Protein 3NV7 (pdb70)

Nearest PDB structures (foldseek):
  3nv7-assembly1_A  TM=1.006E+00  e=3.096E-31  Helicobacter pylori 26695
  3otw-assembly1_C  TM=5.916E-01  e=2.939E-23  Helicobacter pylori 26695
  8xsv-assembly1_E  TM=5.944E-01  e=4.328E-22  Helicobacter pylori 26695
  5ts2-assembly1_A  TM=5.910E-01  e=8.509E-15  Pseudomonas aeruginosa LESB58
  1qjc-assembly1_B  TM=5.953E-01  e=1.640E-14  Escherichia coli

GO terms:
  GO:0004595 pantetheine-phosphate adenylyltransferase activity (F, EXP)

CATH classification: 3.40.50.620

Structure (mmCIF, N/CA/C/O backbone):
data_3NV7
#
_entry.id   3NV7
#
_cell.length_a   54.022
_cell.length_b   69.459
_cell.length_c   95.920
_cell.angle_alpha   90.000
_cell.angle_beta   90.000
_cell.angle_gamma   90.000
#
_symmetry.space_group_name_H-M   'I 2 2 2'
#
loop_
_entity.id
_entity.type
_entity.pdbx_description
1 polymer 'Phosphopantetheine adenylyltransferase'
2 non-polymer 'SULFATE ION'
3 non-polymer 'ACETIC ACID'
4 water water
#
loop_
_atom_site.group_PDB
_atom_site.id
_atom_site.type_symbol
_atom_site.label_atom_id
_atom_site.label_alt_id
_atom_site.label_comp_id
_atom_site.label_asym_id
_atom_site.label_entity_id
_atom_site.label_seq_id
_atom_site.pdbx_PDB_ins_code
_atom_site.Cartn_x
_atom_site.Cartn_y
_atom_site.Cartn_z
_atom_site.occupancy
_atom_site.B_iso_or_equiv
_atom_site.auth_seq_id
_atom_site.auth_comp_id
_atom_site.auth_asym_id
_atom_site.auth_atom_id
_atom_site.pdbx_PDB_model_num
ATOM 1 N N . LYS A 1 3 ? -2.473 -30.237 -5.851 1.00 35.16 3 LYS A N 1
ATOM 2 C CA . LYS A 1 3 ? -2.275 -28.782 -5.736 1.00 33.90 3 LYS A CA 1
ATOM 3 C C . LYS A 1 3 ? -1.671 -28.214 -7.030 1.00 32.26 3 LYS A C 1
ATOM 4 O O . LYS A 1 3 ? -0.591 -28.609 -7.501 1.00 32.95 3 LYS A O 1
ATOM 10 N N . VAL A 1 4 ? -2.441 -27.324 -7.623 1.00 30.09 4 VAL A N 1
ATOM 11 C CA . VAL A 1 4 ? -1.996 -26.526 -8.742 1.00 27.83 4 VAL A CA 1
ATOM 12 C C . VAL A 1 4 ? -2.214 -25.083 -8.298 1.00 25.93 4 VAL A C 1
ATOM 13 O O . VAL A 1 4 ? -3.244 -24.746 -7.685 1.00 25.59 4 VAL A O 1
ATOM 17 N N . GLY A 1 5 ? -1.211 -24.259 -8.565 1.00 23.63 5 GLY A N 1
ATOM 18 C CA . GLY A 1 5 ? -1.322 -22.825 -8.390 1.00 21.57 5 GLY A CA 1
ATOM 19 C C . GLY A 1 5 ? -1.057 -22.231 -9.758 1.00 20.32 5 GLY A C 1
ATOM 20 O O . GLY A 1 5 ? -0.329 -22.842 -10.569 1.00 20.15 5 GLY A O 1
ATOM 21 N N . ILE A 1 6 ? -1.657 -21.061 -10.009 1.00 19.29 6 ILE A N 1
ATOM 22 C CA . ILE A 1 6 ? -1.464 -20.320 -11.250 1.00 18.88 6 ILE A CA 1
ATOM 23 C C . ILE A 1 6 ? -0.944 -18.938 -10.950 1.00 18.48 6 ILE A C 1
ATOM 24 O O . ILE A 1 6 ? -1.518 -18.209 -10.124 1.00 17.70 6 ILE A O 1
ATOM 29 N N . TYR A 1 7 ? 0.163 -18.602 -11.614 1.00 16.85 7 TYR A N 1
ATOM 30 C CA . TYR A 1 7 ? 0.741 -17.262 -11.566 1.00 17.31 7 TYR A CA 1
ATOM 31 C C . TYR A 1 7 ? 0.576 -16.587 -12.932 1.00 17.00 7 TYR A C 1
ATOM 32 O O . TYR A 1 7 ? 1.366 -16.857 -13.841 1.00 17.57 7 TYR A O 1
ATOM 41 N N . PRO A 1 8 ? -0.466 -15.746 -13.108 1.00 18.06 8 PRO A N 1
ATOM 42 C CA . PRO A 1 8 ? -0.687 -15.112 -14.399 1.00 18.57 8 PRO A CA 1
ATOM 43 C C . PRO A 1 8 ? 0.046 -13.775 -14.547 1.00 19.33 8 PRO A C 1
ATOM 44 O O . PRO A 1 8 ? 0.337 -13.098 -13.548 1.00 19.08 8 PRO A O 1
ATOM 48 N N . GLY A 1 9 ? 0.336 -13.399 -15.788 1.00 18.80 9 GLY A N 1
ATOM 49 C CA . GLY A 1 9 ? 0.983 -12.135 -16.057 1.00 19.65 9 GLY A CA 1
ATOM 50 C C . GLY A 1 9 ? 1.215 -11.929 -17.535 1.00 19.66 9 GLY A C 1
ATOM 51 O O . GLY A 1 9 ? 1.000 -12.823 -18.348 1.00 20.29 9 GLY A O 1
ATOM 52 N N . THR A 1 10 ? 1.651 -10.725 -17.877 1.00 19.58 10 THR A N 1
ATOM 53 C CA . THR A 1 10 ? 1.959 -10.359 -19.250 1.00 19.86 10 THR A CA 1
ATOM 54 C C . THR A 1 10 ? 3.436 -10.702 -19.560 1.00 19.58 10 THR A C 1
ATOM 55 O O . THR A 1 10 ? 3.780 -11.113 -20.679 1.00 20.14 10 THR A O 1
ATOM 59 N N . PHE A 1 11 ? 4.305 -10.527 -18.574 1.00 19.04 11 PHE A N 1
ATOM 60 C CA . PHE A 1 11 ? 5.725 -10.888 -18.692 1.00 18.55 11 PHE A CA 1
ATOM 61 C C . PHE A 1 11 ? 6.384 -10.268 -19.928 1.00 18.64 11 PHE A C 1
ATOM 62 O O . PHE A 1 11 ? 6.980 -10.967 -20.758 1.00 19.20 11 PHE A O 1
ATOM 70 N N . ASP A 1 12 ? 6.316 -8.934 -20.002 1.00 18.62 12 ASP A N 1
ATOM 71 C CA . ASP A 1 12 ? 6.791 -8.191 -21.164 1.00 19.58 12 ASP A CA 1
ATOM 72 C C . ASP A 1 12 ? 7.970 -7.216 -20.867 1.00 19.48 12 ASP A C 1
ATOM 73 O O . ASP A 1 12 ? 7.791 -6.003 -20.915 1.00 20.34 12 ASP A O 1
ATOM 78 N N . PRO A 1 13 ? 9.195 -7.733 -20.627 1.00 19.30 13 PRO A N 1
ATOM 79 C CA . PRO A 1 13 ? 9.632 -9.126 -20.521 1.00 19.73 13 PRO A CA 1
ATOM 80 C C . PRO A 1 13 ? 9.598 -9.650 -19.081 1.00 19.66 13 PRO A C 1
ATOM 81 O O . PRO A 1 13 ? 9.319 -8.903 -18.138 1.00 21.54 13 PRO A O 1
ATOM 85 N N . VAL A 1 14 ? 9.875 -10.930 -18.910 1.00 19.33 14 VAL A N 1
ATOM 86 C CA . VAL A 1 14 ? 10.080 -11.498 -17.565 1.00 19.88 14 VAL A CA 1
ATOM 87 C C . VAL A 1 14 ? 11.261 -10.779 -16.8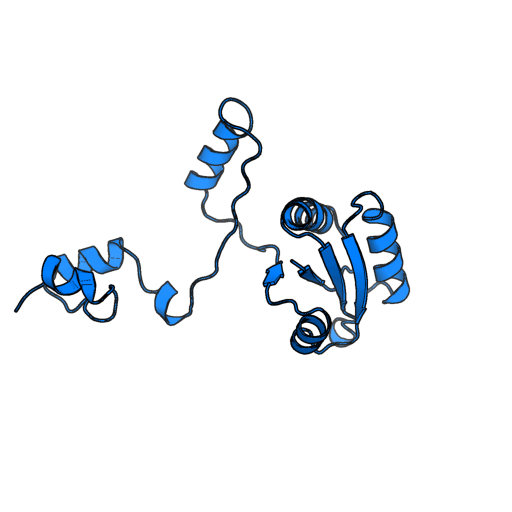61 1.00 19.91 14 VAL A C 1
ATOM 88 O O . VAL A 1 14 ? 12.311 -10.472 -17.481 1.00 20.12 14 VAL A O 1
ATOM 92 N N . THR A 1 15 ? 11.080 -10.513 -15.575 1.00 19.84 15 THR A N 1
ATOM 93 C CA . THR A 1 15 ? 12.090 -9.769 -14.779 1.00 20.10 15 THR A CA 1
ATOM 94 C C . THR A 1 15 ? 12.556 -10.628 -13.588 1.00 20.06 15 THR A C 1
ATOM 95 O O . THR A 1 15 ? 11.998 -11.704 -13.308 1.00 18.96 15 THR A O 1
ATOM 99 N N . ASN A 1 16 ? 13.570 -10.154 -12.875 1.00 19.83 16 ASN A N 1
ATOM 100 C CA . ASN A 1 16 ? 14.004 -10.860 -11.667 1.00 19.97 16 ASN A CA 1
ATOM 101 C C . ASN A 1 16 ? 12.902 -10.915 -10.599 1.00 20.27 16 ASN A C 1
ATOM 102 O O . ASN A 1 16 ? 12.869 -11.846 -9.777 1.00 21.14 16 ASN A O 1
ATOM 107 N N . GLY A 1 17 ? 11.999 -9.933 -10.621 1.00 19.91 17 GLY A N 1
ATOM 108 C CA . GLY A 1 17 ? 10.882 -9.905 -9.652 1.00 20.19 17 GLY A CA 1
ATOM 109 C C . GLY A 1 17 ? 9.961 -11.073 -9.920 1.00 20.22 17 GLY A C 1
ATOM 110 O O . GLY A 1 17 ? 9.544 -11.793 -8.991 1.00 19.38 17 GLY A O 1
ATOM 111 N N . HIS A 1 18 ? 9.677 -11.303 -11.208 1.00 19.94 18 HIS A N 1
ATOM 112 C CA . HIS A 1 18 ? 8.850 -12.438 -11.597 1.00 20.26 18 HIS A CA 1
ATOM 113 C C . HIS A 1 18 ? 9.520 -13.747 -11.222 1.00 20.13 18 HIS A C 1
ATOM 114 O O . HIS A 1 18 ? 8.848 -14.662 -10.730 1.00 18.78 18 HIS A O 1
ATOM 121 N N . ILE A 1 19 ? 10.832 -13.858 -11.474 1.00 19.55 19 ILE A N 1
ATOM 122 C CA . ILE A 1 19 ? 11.497 -15.117 -11.169 1.00 20.09 19 ILE A CA 1
ATOM 123 C C . ILE A 1 19 ? 11.466 -15.394 -9.663 1.00 21.12 19 ILE A C 1
ATOM 124 O O . ILE A 1 19 ? 11.273 -16.540 -9.244 1.00 21.36 19 ILE A O 1
ATOM 129 N N . ASP A 1 20 ? 11.640 -14.341 -8.864 1.00 21.94 20 ASP A N 1
ATOM 130 C CA . ASP A 1 20 ? 11.580 -14.471 -7.411 1.00 22.14 20 ASP A CA 1
ATOM 131 C C . ASP A 1 20 ? 10.207 -15.004 -6.970 1.00 22.36 20 ASP A C 1
ATOM 132 O O . ASP A 1 20 ? 10.110 -15.932 -6.174 1.00 21.78 20 ASP A O 1
ATOM 137 N N . ILE A 1 21 ? 9.140 -14.422 -7.503 1.00 20.27 21 ILE A N 1
ATOM 138 C CA . ILE A 1 21 ? 7.790 -14.907 -7.170 1.00 20.49 21 ILE A CA 1
ATOM 139 C C . ILE A 1 21 ? 7.559 -16.358 -7.633 1.00 20.87 21 ILE A C 1
ATOM 140 O O . ILE A 1 21 ? 6.958 -17.144 -6.906 1.00 20.87 21 ILE A O 1
ATOM 145 N N . ILE A 1 22 ? 8.036 -16.705 -8.831 1.00 21.67 22 ILE A N 1
ATOM 146 C CA . ILE A 1 22 ? 7.953 -18.081 -9.341 1.00 22.00 22 ILE A CA 1
ATOM 147 C C . ILE A 1 22 ? 8.745 -19.039 -8.451 1.00 23.89 22 ILE A C 1
ATOM 148 O O . ILE A 1 22 ? 8.241 -20.093 -8.041 1.00 23.92 22 ILE A O 1
ATOM 153 N N . HIS A 1 23 ? 9.963 -18.630 -8.096 1.00 24.60 23 HIS A N 1
ATOM 154 C CA . HIS A 1 23 ? 10.780 -19.427 -7.189 1.00 26.74 23 HIS A CA 1
ATOM 155 C C . HIS A 1 23 ? 10.020 -19.683 -5.870 1.00 26.25 23 HIS A C 1
ATOM 156 O O . HIS A 1 23 ? 9.841 -20.833 -5.468 1.00 27.01 23 HIS A O 1
ATOM 163 N N . ARG A 1 24 ? 9.515 -18.618 -5.240 1.00 26.14 24 ARG A N 1
ATOM 164 C CA . ARG A 1 24 ? 8.890 -18.722 -3.923 1.00 25.45 24 ARG A CA 1
ATOM 165 C C . ARG A 1 24 ? 7.564 -19.461 -3.988 1.00 26.42 24 ARG A C 1
ATOM 166 O O . ARG A 1 24 ? 7.291 -20.302 -3.138 1.00 27.26 24 ARG A O 1
ATOM 174 N N . SER A 1 25 ? 6.737 -19.160 -4.989 1.00 25.40 25 SER A N 1
ATOM 175 C CA . SER A 1 25 ? 5.419 -19.808 -5.048 1.00 27.10 25 SER A CA 1
ATOM 176 C C . SER A 1 25 ? 5.503 -21.261 -5.526 1.00 27.97 25 SER A C 1
ATOM 177 O O . SER A 1 25 ? 4.651 -22.072 -5.150 1.00 29.05 25 SER A O 1
ATOM 180 N N . SER A 1 26 ? 6.516 -21.603 -6.328 1.00 29.38 26 SER A N 1
ATOM 181 C CA . SER A 1 26 ? 6.636 -22.990 -6.837 1.00 31.25 26 SER A CA 1
ATOM 182 C C . SER A 1 26 ? 6.997 -23.961 -5.720 1.00 32.98 26 SER A C 1
ATOM 183 O O . SER A 1 26 ? 6.781 -25.177 -5.846 1.00 33.35 26 SER A O 1
ATOM 186 N N . GLU A 1 27 ? 7.539 -23.417 -4.629 1.00 33.92 27 GLU A N 1
ATOM 187 C CA . GLU A 1 27 ? 7.835 -24.193 -3.427 1.00 35.76 27 GLU A CA 1
ATOM 188 C C . GLU A 1 27 ? 6.567 -24.676 -2.731 1.00 35.11 27 GLU A C 1
ATOM 189 O O . GLU A 1 27 ? 6.646 -25.563 -1.887 1.00 36.24 27 GLU A O 1
ATOM 195 N N . LEU A 1 28 ? 5.420 -24.085 -3.069 1.00 34.33 28 LEU A N 1
ATOM 196 C CA . LEU A 1 28 ? 4.159 -24.295 -2.355 1.00 33.59 28 LEU A CA 1
ATOM 197 C C . LEU A 1 28 ? 3.159 -25.231 -3.016 1.00 32.90 28 LEU A C 1
ATOM 198 O O . LEU A 1 28 ? 2.252 -25.711 -2.354 1.00 33.37 28 LEU A O 1
ATOM 203 N N . PHE A 1 29 ? 3.279 -25.449 -4.322 1.00 31.49 29 PHE A N 1
ATOM 204 C CA . PHE A 1 29 ? 2.326 -26.281 -5.042 1.00 30.84 29 PHE A CA 1
ATOM 205 C C . PHE A 1 29 ? 3.037 -27.483 -5.625 1.00 30.68 29 PHE A C 1
ATOM 206 O O . PHE A 1 29 ? 4.222 -27.409 -5.953 1.00 30.95 29 PHE A O 1
ATOM 214 N N . GLU A 1 30 ? 2.299 -28.569 -5.792 1.00 30.61 30 GLU A N 1
ATOM 215 C CA . GLU A 1 30 ? 2.788 -29.709 -6.583 1.00 31.37 30 GLU A CA 1
ATOM 216 C C . GLU A 1 30 ? 3.139 -29.264 -8.007 1.00 29.57 30 GLU A C 1
ATOM 217 O O . GLU A 1 30 ? 4.147 -29.689 -8.570 1.00 29.46 30 GLU A O 1
ATOM 223 N N . LYS A 1 31 ? 2.332 -28.358 -8.560 1.00 27.80 31 LYS A N 1
ATOM 224 C CA . LYS A 1 31 ? 2.603 -27.786 -9.874 1.00 26.05 31 LYS A CA 1
ATOM 225 C C . LYS A 1 31 ? 2.221 -26.325 -9.899 1.00 24.34 31 LYS A C 1
ATOM 226 O O . LYS A 1 31 ? 1.133 -25.965 -9.450 1.00 22.54 31 LYS A O 1
ATOM 232 N N . LEU A 1 32 ? 3.138 -25.505 -10.414 1.00 21.67 32 LEU A N 1
ATOM 233 C CA . LEU A 1 32 ? 2.878 -24.090 -10.627 1.00 20.86 32 LEU A CA 1
ATOM 234 C C . LEU A 1 32 ? 2.746 -23.857 -12.127 1.00 20.33 32 LEU A C 1
ATOM 235 O O . LEU A 1 32 ? 3.670 -24.147 -12.913 1.00 21.89 32 LEU A O 1
ATOM 240 N N . ILE A 1 33 ? 1.599 -23.342 -12.536 1.00 18.84 33 ILE A N 1
ATOM 241 C CA . ILE A 1 33 ? 1.389 -22.963 -13.927 1.00 17.98 33 ILE A CA 1
ATOM 242 C C . ILE A 1 33 ? 1.644 -21.457 -14.045 1.00 17.72 33 ILE A C 1
ATOM 243 O O . ILE A 1 33 ? 0.996 -20.673 -13.351 1.00 17.32 33 ILE A O 1
ATOM 248 N N . VAL A 1 34 ? 2.608 -21.077 -14.881 1.00 16.92 34 VAL A N 1
ATOM 249 C CA . VAL A 1 34 ? 2.896 -19.663 -15.156 1.00 17.66 34 VAL A CA 1
ATOM 250 C C . VAL A 1 34 ? 2.101 -19.323 -16.413 1.00 17.50 34 VAL A C 1
ATOM 251 O O . VAL A 1 34 ? 2.378 -19.874 -17.499 1.00 19.45 34 VAL A O 1
ATOM 255 N N . ALA A 1 35 ? 1.077 -18.486 -16.262 1.00 16.85 35 ALA A N 1
ATOM 256 C CA . ALA A 1 35 ? 0.150 -18.241 -17.364 1.00 16.49 35 ALA A CA 1
ATOM 257 C C . ALA A 1 35 ? 0.466 -16.895 -18.034 1.00 17.16 35 ALA A C 1
ATOM 258 O O . ALA A 1 35 ? 0.289 -15.839 -17.431 1.00 17.21 35 ALA A O 1
ATOM 260 N N . VAL A 1 36 ? 0.892 -16.953 -19.292 1.00 17.03 36 VAL A N 1
ATOM 261 C CA . VAL A 1 36 ? 1.348 -15.758 -20.035 1.00 16.82 36 VAL A CA 1
ATOM 262 C C . VAL A 1 36 ? 0.169 -15.270 -20.862 1.00 17.67 36 VAL A C 1
ATOM 263 O O . VAL A 1 36 ? -0.217 -15.916 -21.839 1.00 17.58 36 VAL A O 1
ATOM 267 N N . ALA A 1 37 ? -0.402 -14.134 -20.453 1.00 18.43 37 ALA A N 1
ATOM 268 C CA . ALA A 1 37 ? -1.566 -13.538 -21.100 1.00 19.38 37 ALA A CA 1
ATOM 269 C C . ALA A 1 37 ? -1.141 -12.800 -22.366 1.00 19.51 37 ALA A C 1
ATOM 270 O O . ALA A 1 37 ? -0.102 -12.128 -22.397 1.00 20.16 37 ALA A O 1
ATOM 272 N N . HIS A 1 38 ? -1.920 -12.964 -23.431 1.00 20.43 38 HIS A N 1
ATOM 273 C CA . HIS A 1 38 ? -1.669 -12.227 -24.650 1.00 21.59 38 HIS A CA 1
ATOM 274 C C . HIS A 1 38 ? -1.574 -10.695 -24.400 1.00 23.49 38 HIS A C 1
ATOM 275 O O . HIS A 1 38 ? -0.629 -10.031 -24.864 1.00 23.95 38 HIS A O 1
ATOM 282 N N . SER A 1 39 ? -2.537 -10.162 -23.646 1.00 25.04 39 SER A N 1
ATOM 283 C CA . SER A 1 39 ? -2.597 -8.739 -23.301 1.00 28.42 39 SER A CA 1
ATOM 284 C C . SER A 1 39 ? -2.534 -7.808 -24.535 1.00 30.20 39 SER A C 1
ATOM 285 O O . SER A 1 39 ? -1.808 -6.817 -24.523 1.00 31.41 39 SER A O 1
ATOM 288 N N . SER A 1 40 ? -3.271 -8.135 -25.595 1.00 32.70 40 SER A N 1
ATOM 289 C CA . SER A 1 40 ? -3.258 -7.323 -26.819 1.00 35.55 40 SER A CA 1
ATOM 290 C C . SER A 1 40 ? -3.515 -5.853 -26.513 1.00 37.04 40 SER A C 1
ATOM 291 O O . SER A 1 40 ? -2.872 -4.981 -27.097 1.00 37.77 40 SER A O 1
ATOM 294 N N . ALA A 1 41 ? -4.422 -5.594 -25.574 1.00 38.13 41 ALA A N 1
ATOM 295 C CA . ALA A 1 41 ? -4.751 -4.226 -25.156 1.00 39.86 41 ALA A CA 1
ATOM 296 C C . ALA A 1 41 ? -3.561 -3.424 -24.633 1.00 40.38 41 ALA A C 1
ATOM 297 O O . ALA A 1 41 ? -3.480 -2.225 -24.886 1.00 41.53 41 ALA A O 1
ATOM 299 N N . LYS A 1 42 ? -2.652 -4.074 -23.908 1.00 40.10 42 LYS A N 1
ATOM 300 C CA . LYS A 1 42 ? -1.439 -3.420 -23.409 1.00 39.40 42 LYS A CA 1
ATOM 301 C C . LYS A 1 42 ? -0.419 -3.105 -24.515 1.00 38.43 42 LYS A C 1
ATOM 302 O O . LYS A 1 42 ? 0.606 -2.505 -24.229 1.00 39.31 42 LYS A O 1
ATOM 308 N N . ASN A 1 43 ? -0.677 -3.533 -25.753 1.00 37.14 43 ASN A N 1
ATOM 309 C CA . ASN A 1 43 ? 0.292 -3.397 -26.869 1.00 35.41 43 ASN A CA 1
ATOM 310 C C . ASN A 1 43 ? 1.738 -3.805 -26.493 1.00 33.01 43 ASN A C 1
ATOM 311 O O . ASN A 1 43 ? 2.657 -2.979 -26.570 1.00 33.39 43 ASN A O 1
ATOM 316 N N . PRO A 1 44 ? 1.945 -5.088 -26.099 1.00 30.01 44 PRO A N 1
ATOM 317 C CA . PRO A 1 44 ? 3.235 -5.502 -25.530 1.00 28.35 44 PRO A CA 1
ATOM 318 C C . PRO A 1 44 ? 4.413 -5.317 -26.471 1.00 27.59 44 PRO A C 1
ATOM 319 O O . PRO A 1 44 ? 4.270 -5.454 -27.687 1.00 27.26 44 PRO A O 1
ATOM 323 N N . MET A 1 45 ? 5.579 -5.023 -25.905 1.00 26.23 45 MET A N 1
ATOM 324 C CA . MET A 1 45 ? 6.795 -4.872 -26.698 1.00 26.72 45 MET A CA 1
ATOM 325 C C . MET A 1 45 ? 7.213 -6.161 -27.401 1.00 25.56 45 MET A C 1
ATOM 326 O O . MET A 1 45 ? 7.611 -6.132 -28.563 1.00 25.65 45 MET A O 1
ATOM 331 N N . PHE A 1 46 ? 7.106 -7.290 -26.703 1.00 23.73 46 PHE A N 1
ATOM 332 C CA . PHE A 1 46 ? 7.491 -8.589 -27.244 1.00 23.43 46 PHE A CA 1
ATOM 333 C C . PHE A 1 46 ? 6.239 -9.388 -27.551 1.00 23.00 46 PHE A C 1
ATOM 334 O O . PHE A 1 46 ? 5.229 -9.233 -26.860 1.00 22.59 46 PHE A O 1
ATOM 342 N N . SER A 1 47 ? 6.307 -10.212 -28.602 1.00 22.67 47 SER A N 1
ATOM 343 C CA . SER A 1 47 ? 5.180 -11.020 -29.030 1.00 22.17 47 SER A CA 1
ATOM 344 C C . SER A 1 47 ? 4.826 -12.017 -27.946 1.00 22.10 47 SER A C 1
ATOM 345 O O . SER A 1 47 ? 5.660 -12.328 -27.073 1.00 22.13 47 SER A O 1
ATOM 348 N N . LEU A 1 48 ? 3.606 -12.534 -28.004 1.00 21.01 48 LEU A N 1
ATOM 349 C CA . LEU A 1 48 ? 3.216 -13.593 -27.073 1.00 21.03 48 LEU A CA 1
ATOM 350 C C . LEU A 1 48 ? 4.166 -14.789 -27.153 1.00 20.83 48 LEU A C 1
ATOM 351 O O . LEU A 1 48 ? 4.587 -15.311 -26.099 1.00 19.94 48 LEU A O 1
ATOM 356 N N . ASP A 1 49 ? 4.516 -15.213 -28.375 1.00 20.65 49 ASP A N 1
ATOM 357 C CA . ASP A 1 49 ? 5.435 -16.345 -28.537 1.00 20.85 49 ASP A CA 1
ATOM 358 C C . ASP A 1 49 ? 6.780 -16.069 -27.901 1.00 21.00 49 ASP A C 1
ATOM 359 O O . ASP A 1 49 ? 7.315 -16.931 -27.187 1.00 20.98 49 ASP A O 1
ATOM 364 N N . GLU A 1 50 ? 7.336 -14.879 -28.151 1.00 20.14 50 GLU A N 1
ATOM 365 C CA . GLU A 1 50 ? 8.622 -14.524 -27.537 1.00 20.63 50 GLU A CA 1
ATOM 366 C C . GLU A 1 50 ? 8.531 -14.508 -26.009 1.00 19.75 50 GLU A C 1
ATOM 367 O O . GLU A 1 50 ? 9.431 -14.983 -25.325 1.00 19.93 50 GLU A O 1
ATOM 373 N N . ARG A 1 51 ? 7.447 -13.959 -25.477 1.00 19.40 51 ARG A N 1
ATOM 374 C CA . ARG A 1 51 ? 7.324 -13.820 -24.004 1.00 18.62 51 ARG A CA 1
ATOM 375 C C . ARG A 1 51 ? 7.230 -15.201 -23.378 1.00 19.20 51 ARG A C 1
ATOM 376 O O . ARG A 1 51 ? 7.896 -15.485 -22.376 1.00 18.21 51 ARG A O 1
ATOM 384 N N . LEU A 1 52 ? 6.412 -16.060 -23.974 1.00 17.96 52 LEU A N 1
ATOM 385 C CA . LEU A 1 52 ? 6.304 -17.485 -23.497 1.00 20.09 52 LEU A CA 1
ATOM 386 C C . LEU A 1 52 ? 7.655 -18.200 -23.550 1.00 19.50 52 LEU A C 1
ATOM 387 O O . LEU A 1 52 ? 8.076 -18.766 -22.582 1.00 19.00 52 LEU A O 1
ATOM 392 N N . LYS A 1 53 ? 8.317 -18.165 -24.715 1.00 19.09 53 LYS A N 1
ATOM 393 C CA . LYS A 1 53 ? 9.605 -18.816 -24.845 1.00 20.42 53 LYS A CA 1
ATOM 394 C C . LYS A 1 53 ? 10.655 -18.261 -23.859 1.00 20.67 53 LYS A C 1
ATOM 395 O O . LYS A 1 53 ? 11.457 -19.013 -23.330 1.00 20.77 53 LYS A O 1
ATOM 401 N N . MET A 1 54 ? 10.630 -16.940 -23.591 1.00 21.12 54 MET A N 1
ATOM 402 C CA . MET A 1 54 ?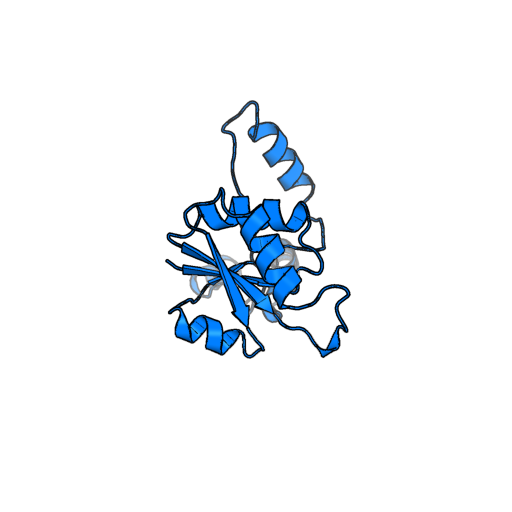 11.617 -16.339 -22.719 1.00 21.81 54 MET A CA 1
ATOM 403 C C . MET A 1 54 ? 11.378 -16.804 -21.292 1.00 20.44 54 MET A C 1
ATOM 404 O O . MET A 1 54 ? 12.314 -17.173 -20.603 1.00 20.43 54 MET A O 1
ATOM 409 N N . ILE A 1 55 ? 10.116 -16.771 -20.849 1.00 19.99 55 ILE A N 1
ATOM 410 C CA . ILE A 1 55 ? 9.847 -17.190 -19.470 1.00 19.84 55 ILE A CA 1
ATOM 411 C C . ILE A 1 55 ? 10.067 -18.711 -19.293 1.00 20.62 55 ILE A C 1
ATOM 412 O O . ILE A 1 55 ? 10.531 -19.163 -18.231 1.00 21.75 55 ILE A O 1
ATOM 417 N N . GLN A 1 56 ? 9.823 -19.478 -20.352 1.00 20.30 56 GLN A N 1
ATOM 418 C CA . GLN A 1 56 ? 10.141 -20.915 -20.370 1.00 22.09 56 GLN A CA 1
ATOM 419 C C . GLN A 1 56 ? 11.646 -21.107 -20.191 1.00 22.87 56 GLN A C 1
ATOM 420 O O . GLN A 1 56 ? 12.095 -21.896 -19.353 1.00 24.59 56 GLN A O 1
ATOM 426 N N . LEU A 1 57 ? 12.424 -20.331 -20.929 1.00 22.92 57 LEU A N 1
ATOM 427 C CA . LEU A 1 57 ? 13.872 -20.465 -20.868 1.00 24.09 57 LEU A CA 1
ATOM 428 C C . LEU A 1 57 ? 14.380 -20.118 -19.469 1.00 24.09 57 LEU A C 1
ATOM 429 O O . LEU A 1 57 ? 15.288 -20.760 -18.958 1.00 24.44 57 LEU A O 1
ATOM 434 N N . ALA A 1 58 ? 13.778 -19.098 -18.859 1.00 23.52 58 ALA A N 1
ATOM 435 C CA . ALA A 1 58 ? 14.209 -18.569 -17.574 1.00 24.36 58 ALA A CA 1
ATOM 436 C C . ALA A 1 58 ? 13.700 -19.410 -16.394 1.00 24.97 58 ALA A C 1
ATOM 437 O O . ALA A 1 58 ? 14.142 -19.213 -15.250 1.00 25.28 58 ALA A O 1
ATOM 439 N N . THR A 1 59 ? 12.762 -20.319 -16.661 1.00 24.23 59 THR A N 1
ATOM 440 C CA . THR A 1 59 ? 12.161 -21.154 -15.598 1.00 25.85 59 THR A CA 1
ATOM 441 C C . THR A 1 59 ? 12.466 -22.649 -15.721 1.00 27.10 59 THR A C 1
ATOM 442 O O . THR A 1 59 ? 12.000 -23.455 -14.911 1.00 26.62 59 THR A O 1
ATOM 446 N N . LYS A 1 60 ? 13.234 -23.030 -16.731 1.00 29.37 60 LYS A N 1
ATOM 447 C CA . LYS A 1 60 ? 13.415 -24.463 -16.969 1.00 31.09 60 LYS A CA 1
ATOM 448 C C . LYS A 1 60 ? 14.103 -25.162 -15.777 1.00 31.61 60 LYS A C 1
ATOM 449 O O . LYS A 1 60 ? 13.919 -26.362 -15.602 1.00 32.13 60 LYS A O 1
ATOM 455 N N . SER A 1 61 ? 14.822 -24.418 -14.928 1.00 31.59 61 SER A N 1
ATOM 456 C CA . SER A 1 61 ? 15.399 -25.009 -13.686 1.00 33.36 61 SER A CA 1
ATOM 457 C C . SER A 1 61 ? 14.381 -25.381 -12.603 1.00 33.12 61 SER A C 1
ATOM 458 O O . SER A 1 61 ? 14.685 -26.190 -11.709 1.00 33.79 61 SER A O 1
ATOM 461 N N . PHE A 1 62 ? 13.198 -24.775 -12.650 1.00 32.26 62 PHE A N 1
ATOM 462 C CA . PHE A 1 62 ? 12.132 -25.094 -11.687 1.00 31.64 62 PHE A CA 1
ATOM 463 C C . PHE A 1 62 ? 11.319 -26.251 -12.258 1.00 31.82 62 PHE A C 1
ATOM 464 O O . PHE A 1 62 ? 10.515 -26.059 -13.154 1.00 31.54 62 PHE A O 1
ATOM 472 N N . LYS A 1 63 ? 11.529 -27.452 -11.732 1.00 31.54 63 LYS A N 1
ATOM 473 C CA . LYS A 1 63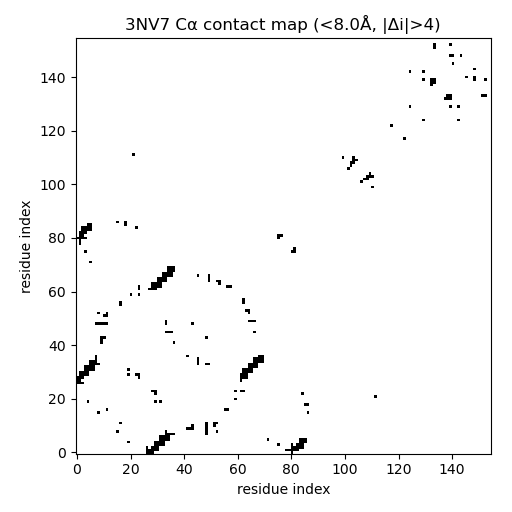 ? 11.033 -28.636 -12.417 1.00 31.95 63 LYS A CA 1
ATOM 474 C C . LYS A 1 63 ? 9.521 -28.807 -12.393 1.00 31.58 63 LYS A C 1
ATOM 475 O O . LYS A 1 63 ? 8.951 -29.440 -13.299 1.00 32.08 63 LYS A O 1
ATOM 481 N N . ASN A 1 64 ? 8.883 -28.210 -11.388 1.00 30.85 64 ASN A N 1
ATOM 482 C CA . ASN A 1 64 ? 7.436 -28.278 -11.232 1.00 29.96 64 ASN A CA 1
ATOM 483 C C . ASN A 1 64 ? 6.700 -27.077 -11.801 1.00 29.06 64 ASN A C 1
ATOM 484 O O . ASN A 1 64 ? 5.516 -26.894 -11.509 1.00 28.93 64 ASN A O 1
ATOM 489 N N . VAL A 1 65 ? 7.405 -26.267 -12.590 1.00 27.64 65 VAL A N 1
ATOM 490 C CA . VAL A 1 65 ? 6.804 -25.114 -13.273 1.00 27.54 65 VAL A CA 1
ATOM 491 C C . VAL A 1 65 ? 6.541 -25.432 -14.731 1.00 27.59 65 VAL A C 1
ATOM 492 O O . VAL A 1 65 ? 7.425 -25.961 -15.424 1.00 27.82 65 VAL A O 1
ATOM 496 N N . GLU A 1 66 ? 5.335 -25.112 -15.192 1.00 27.25 66 GLU A N 1
ATOM 497 C CA . GLU A 1 66 ? 4.976 -25.235 -16.609 1.00 27.94 66 GLU A CA 1
ATOM 498 C C . GLU A 1 66 ? 4.435 -23.870 -17.062 1.00 26.19 66 GLU A C 1
ATOM 499 O O . GLU A 1 66 ? 3.529 -23.332 -16.444 1.00 25.66 66 GLU A O 1
ATOM 505 N N . CYS A 1 67 ? 4.973 -23.319 -18.136 1.00 24.65 67 CYS A N 1
ATOM 506 C CA . CYS A 1 67 ? 4.484 -22.034 -18.653 1.00 23.13 67 CYS A CA 1
ATOM 507 C C . CYS A 1 67 ? 3.541 -22.282 -19.814 1.00 22.71 67 CYS A C 1
ATOM 508 O O . CYS A 1 67 ? 3.824 -23.131 -20.657 1.00 22.95 67 CYS A O 1
ATOM 511 N N . VAL A 1 68 ? 2.432 -21.557 -19.855 1.00 21.63 68 VAL A N 1
ATOM 512 C CA . VAL A 1 68 ? 1.397 -21.732 -20.895 1.00 22.05 68 VAL A CA 1
ATOM 513 C C . VAL A 1 68 ? 0.899 -20.367 -21.342 1.00 21.92 68 VAL A C 1
ATOM 514 O O . VAL A 1 68 ? 0.689 -19.474 -20.512 1.00 23.22 68 VAL A O 1
ATOM 518 N N . ALA A 1 69 ? 0.690 -20.199 -22.637 1.00 20.73 69 ALA A N 1
ATOM 519 C CA . ALA A 1 69 ? 0.138 -18.949 -23.127 1.00 19.94 69 ALA A CA 1
ATOM 520 C C . ALA A 1 69 ? -1.379 -19.061 -23.132 1.00 20.09 69 ALA A C 1
ATOM 521 O O . ALA A 1 69 ? -1.941 -20.153 -23.340 1.00 21.38 69 ALA A O 1
ATOM 523 N N . PHE A 1 70 ? -2.049 -17.949 -22.890 1.00 19.78 70 PHE A N 1
ATOM 524 C CA . PHE A 1 70 ? -3.526 -17.910 -23.018 1.00 19.80 70 PHE A CA 1
ATOM 525 C C . PHE A 1 70 ? -4.012 -16.525 -23.456 1.00 21.44 70 PHE A C 1
ATOM 526 O O . PHE A 1 70 ? -3.283 -15.521 -23.362 1.00 21.49 70 PHE A O 1
ATOM 534 N N . GLU A 1 71 ? -5.235 -16.474 -23.966 1.00 22.13 71 GLU A N 1
ATOM 535 C CA . GLU A 1 71 ? -5.756 -15.262 -24.578 1.00 24.49 71 GLU A CA 1
ATOM 536 C C . GLU A 1 71 ? -6.502 -14.435 -23.564 1.00 24.98 71 GLU A C 1
ATOM 537 O O . GLU A 1 71 ? -6.477 -13.203 -23.614 1.00 27.78 71 GLU A O 1
ATOM 543 N N . GLY A 1 72 ? -7.150 -15.104 -22.624 1.00 23.83 72 GLY A N 1
ATOM 544 C CA . GLY A 1 72 ? -7.948 -14.410 -21.626 1.00 22.78 72 GLY A CA 1
ATOM 545 C C . GLY A 1 72 ? -8.826 -15.404 -20.910 1.00 21.72 72 GLY A C 1
ATOM 546 O O . GLY A 1 72 ? -8.650 -16.622 -21.083 1.00 21.02 72 GLY A O 1
ATOM 547 N N . LEU A 1 73 ? -9.768 -14.890 -20.116 1.00 19.32 73 LEU A N 1
ATOM 548 C CA . LEU A 1 73 ? -10.639 -15.723 -19.273 1.00 19.69 73 LEU A CA 1
ATOM 549 C C . LEU A 1 73 ? -9.837 -16.544 -18.245 1.00 19.17 73 LEU A C 1
ATOM 550 O O . LEU A 1 73 ? -9.943 -17.793 -18.143 1.00 19.48 73 LEU A O 1
ATOM 555 N N . LEU A 1 74 ? -9.070 -15.820 -17.450 1.00 18.86 74 LEU A N 1
ATOM 556 C CA . LEU A 1 74 ? -8.257 -16.406 -16.397 1.00 19.18 74 LEU A CA 1
ATOM 557 C C . LEU A 1 74 ? -9.037 -17.344 -15.466 1.00 19.77 74 LEU A C 1
ATOM 558 O O . LEU A 1 74 ? -8.543 -18.434 -15.119 1.00 19.45 74 LEU A O 1
ATOM 563 N N . ALA A 1 75 ? -10.258 -16.958 -15.080 1.00 20.08 75 ALA A N 1
ATOM 564 C CA . ALA A 1 75 ? -11.014 -17.802 -14.154 1.00 21.18 75 ALA A CA 1
ATOM 565 C C . ALA A 1 75 ? -11.362 -19.143 -14.817 1.00 20.82 75 ALA A C 1
ATOM 566 O O . ALA A 1 75 ? -11.354 -20.191 -14.161 1.00 20.80 75 ALA A O 1
ATOM 568 N N . TYR A 1 76 ? -11.655 -19.119 -16.114 1.00 20.26 76 TYR A N 1
ATOM 569 C CA . TYR A 1 76 ? -11.862 -20.362 -16.844 1.00 20.17 76 TYR A CA 1
ATOM 570 C C . TYR A 1 76 ? -10.579 -21.183 -17.111 1.00 20.36 76 TYR A C 1
ATOM 571 O O . TYR A 1 76 ? -10.609 -22.434 -17.139 1.00 20.55 76 TYR A O 1
ATOM 580 N N . LEU A 1 77 ? -9.447 -20.493 -17.220 1.00 19.34 77 LEU A N 1
ATOM 581 C CA . LEU A 1 77 ? -8.173 -21.171 -17.288 1.00 19.55 77 LEU A CA 1
ATOM 582 C C . LEU A 1 77 ? -7.950 -21.896 -15.956 1.00 19.70 77 LEU A C 1
ATOM 583 O O . LEU A 1 77 ? -7.579 -23.083 -15.956 1.00 19.03 77 LEU A O 1
ATOM 588 N N . ALA A 1 78 ? -8.229 -21.198 -14.837 1.00 18.93 78 ALA A N 1
ATOM 589 C CA . ALA A 1 78 ? -8.156 -21.827 -13.503 1.00 19.34 78 ALA A CA 1
ATOM 590 C C . ALA A 1 78 ? -9.040 -23.078 -13.435 1.00 20.46 78 ALA A C 1
ATOM 591 O O . ALA A 1 78 ? -8.592 -24.130 -12.950 1.00 20.84 78 ALA A O 1
ATOM 593 N N . LYS A 1 79 ? -10.277 -22.973 -13.940 1.00 21.32 79 LYS A N 1
ATOM 594 C CA . LYS A 1 79 ? -11.208 -24.115 -13.976 1.00 23.49 79 LYS A CA 1
ATOM 595 C C . LYS A 1 79 ? -10.599 -25.312 -14.713 1.00 23.59 79 LYS A C 1
ATOM 596 O O . LYS A 1 79 ? -10.677 -26.468 -14.241 1.00 23.72 79 LYS A O 1
ATOM 602 N N . GLU A 1 80 ? -10.006 -25.054 -15.877 1.00 23.66 80 GLU A N 1
ATOM 603 C CA . GLU A 1 80 ? -9.386 -26.131 -16.677 1.00 24.95 80 GLU A CA 1
ATOM 604 C C . GLU A 1 80 ? -8.309 -26.889 -15.880 1.00 25.56 80 GLU A C 1
ATOM 605 O O . GLU A 1 80 ? -8.180 -28.114 -16.016 1.00 26.06 80 GLU A O 1
ATOM 611 N N . TYR A 1 81 ? -7.577 -26.171 -15.016 1.00 26.19 81 TYR A N 1
ATOM 612 C CA . TYR A 1 81 ? -6.510 -26.775 -14.224 1.00 26.85 81 TYR A CA 1
ATOM 613 C C . TYR A 1 81 ? -6.973 -27.328 -12.862 1.00 27.22 81 TYR A C 1
ATOM 614 O O . TYR A 1 81 ? -6.151 -27.860 -12.106 1.00 27.27 81 TYR A O 1
ATOM 623 N N . HIS A 1 82 ? -8.280 -27.251 -12.579 1.00 26.57 82 HIS A N 1
ATOM 624 C CA . HIS A 1 82 ? -8.819 -27.564 -11.241 1.00 27.32 82 HIS A CA 1
ATOM 625 C C . HIS A 1 82 ? -8.088 -26.742 -10.188 1.00 26.55 82 HIS A C 1
ATOM 626 O O . HIS A 1 82 ? -7.725 -27.257 -9.125 1.00 27.99 82 HIS A O 1
ATOM 633 N N . CYS A 1 83 ? -7.870 -25.469 -10.484 1.00 24.08 83 CYS A N 1
ATOM 634 C CA . CYS A 1 83 ? -7.040 -24.637 -9.624 1.00 22.85 83 CYS A CA 1
ATOM 635 C C . CYS A 1 83 ? -7.926 -23.658 -8.911 1.00 22.92 83 CYS A C 1
ATOM 636 O O . CYS A 1 83 ? -8.751 -22.996 -9.554 1.00 23.58 83 CYS A O 1
ATOM 639 N N . LYS A 1 84 ? -7.779 -23.555 -7.588 1.00 22.32 84 LYS A N 1
ATOM 640 C CA . LYS A 1 84 ? -8.561 -22.572 -6.829 1.00 23.51 84 LYS A CA 1
ATOM 641 C C . LYS A 1 84 ? -7.685 -21.493 -6.163 1.00 21.48 84 LYS A C 1
ATOM 642 O O . LYS A 1 84 ? -8.173 -20.701 -5.344 1.00 21.89 84 LYS A O 1
ATOM 648 N N . VAL A 1 85 ? -6.399 -21.473 -6.517 1.00 20.70 85 VAL A N 1
ATOM 649 C CA . VAL A 1 85 ? -5.420 -20.592 -5.889 1.00 19.74 85 VAL A CA 1
ATOM 650 C C . VAL A 1 85 ? -4.540 -19.918 -6.930 1.00 20.04 85 VAL A C 1
ATOM 651 O O . VAL A 1 85 ? -3.848 -20.584 -7.703 1.00 19.14 85 VAL A O 1
ATOM 655 N N . LEU A 1 86 ? -4.581 -18.587 -6.934 1.00 18.77 86 LEU A N 1
ATOM 656 C CA . LEU A 1 86 ? -3.740 -17.792 -7.807 1.00 19.43 86 LEU A CA 1
ATOM 657 C C . LEU A 1 86 ? -2.645 -17.133 -6.999 1.00 19.39 86 LEU A C 1
ATOM 658 O O . LEU A 1 86 ? -2.781 -16.944 -5.777 1.00 20.32 86 LEU A O 1
ATOM 663 N N . VAL A 1 87 ? -1.579 -16.740 -7.690 1.00 19.00 87 VAL A N 1
ATOM 664 C CA . VAL A 1 87 ? -0.409 -16.147 -7.062 1.00 20.15 87 VAL A CA 1
ATOM 665 C C . VAL A 1 87 ? -0.245 -14.749 -7.652 1.00 18.73 87 VAL A C 1
ATOM 666 O O . VAL A 1 87 ? -0.392 -14.559 -8.866 1.00 18.47 87 VAL A O 1
ATOM 670 N N . ARG A 1 88 ? 0.067 -13.756 -6.826 1.00 19.35 88 ARG A N 1
ATOM 671 C CA . ARG A 1 88 ? 0.325 -12.403 -7.356 1.00 19.15 88 ARG A CA 1
ATOM 672 C C . ARG A 1 88 ? 1.442 -11.709 -6.558 1.00 19.17 88 ARG A C 1
ATOM 673 O O . ARG A 1 88 ? 1.556 -11.933 -5.366 1.00 19.16 88 ARG A O 1
ATOM 681 N N . GLY A 1 89 ? 2.262 -10.887 -7.213 1.00 18.37 89 GLY A N 1
ATOM 682 C CA . GLY A 1 89 ? 3.250 -10.089 -6.499 1.00 18.52 89 GLY A CA 1
ATOM 683 C C . GLY A 1 89 ? 2.628 -8.751 -6.123 1.00 18.97 89 GLY A C 1
ATOM 684 O O . GLY A 1 89 ? 1.872 -8.173 -6.902 1.00 20.46 89 GLY A O 1
ATOM 685 N N . LEU A 1 90 ? 2.919 -8.260 -4.926 1.00 18.45 90 LEU A N 1
ATOM 686 C CA . LEU A 1 90 ? 2.463 -6.936 -4.508 1.00 19.33 90 LEU A CA 1
ATOM 687 C C . LEU A 1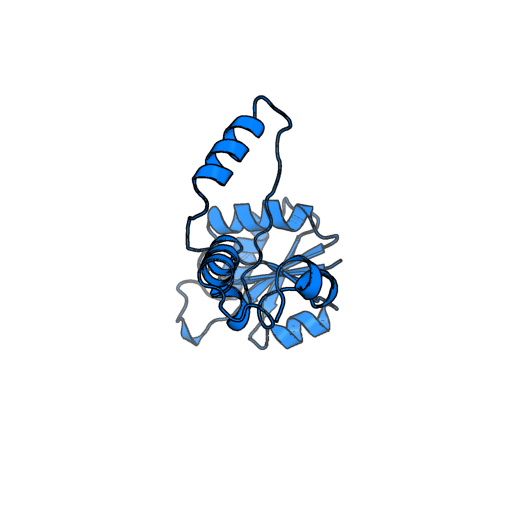 90 ? 3.337 -5.893 -5.167 1.00 20.83 90 LEU A C 1
ATOM 688 O O . LEU A 1 90 ? 4.526 -6.134 -5.357 1.00 22.15 90 LEU A O 1
ATOM 693 N N . ARG A 1 91 ? 2.742 -4.765 -5.547 1.00 22.86 91 ARG A N 1
ATOM 694 C CA . ARG A 1 91 ? 3.508 -3.590 -5.991 1.00 25.84 91 ARG A CA 1
ATOM 695 C C . ARG A 1 91 ? 3.537 -2.547 -4.883 1.00 28.20 91 ARG A C 1
ATOM 696 O O . ARG A 1 91 ? 3.758 -1.355 -5.092 1.00 30.80 91 ARG A O 1
ATOM 704 N N . VAL A 1 92 ? 3.329 -3.002 -3.674 1.00 30.10 92 VAL A N 1
ATOM 705 C CA . VAL A 1 92 ? 3.431 -2.111 -2.533 1.00 31.84 92 VAL A CA 1
ATOM 706 C C . VAL A 1 92 ? 4.331 -2.763 -1.520 1.00 32.10 92 VAL A C 1
ATOM 707 O O . VAL A 1 92 ? 4.345 -3.991 -1.374 1.00 34.27 92 VAL A O 1
ATOM 711 N N . VAL A 1 93 ? 5.157 -1.974 -0.862 1.00 31.08 93 VAL A N 1
ATOM 712 C CA . VAL A 1 93 ? 5.891 -2.523 0.233 1.00 30.37 93 VAL A CA 1
ATOM 713 C C . VAL A 1 93 ? 5.270 -1.887 1.446 1.00 30.62 93 VAL A C 1
ATOM 714 O O . VAL A 1 93 ? 5.043 -0.646 1.499 1.00 30.56 93 VAL A O 1
ATOM 718 N N . SER A 1 94 ? 4.930 -2.760 2.378 1.00 30.17 94 SER A N 1
ATOM 719 C CA . SER A 1 94 ? 4.328 -2.372 3.635 1.00 30.05 94 SER A CA 1
ATOM 720 C C . SER A 1 94 ? 4.845 -3.319 4.692 1.00 30.01 94 SER A C 1
ATOM 721 O O . SER A 1 94 ? 5.729 -4.130 4.407 1.00 30.29 94 SER A O 1
ATOM 724 N N . ASP A 1 95 ? 4.326 -3.201 5.914 1.00 30.66 95 ASP A N 1
ATOM 725 C CA . ASP A 1 95 ? 4.592 -4.166 6.980 1.00 31.30 95 ASP A CA 1
ATOM 726 C C . ASP A 1 95 ? 6.064 -4.177 7.366 1.00 31.31 95 ASP A C 1
ATOM 727 O O . ASP A 1 95 ? 6.672 -5.235 7.574 1.00 32.22 95 ASP A O 1
ATOM 732 N N . PHE A 1 96 ? 6.625 -2.984 7.471 1.00 31.98 96 PHE A N 1
ATOM 733 C CA . PHE A 1 96 ? 8.054 -2.814 7.624 1.00 32.25 96 PHE A CA 1
ATOM 734 C C . PHE A 1 96 ? 8.638 -3.392 8.902 1.00 32.29 96 PHE A C 1
ATOM 735 O O . PHE A 1 96 ? 9.677 -4.033 8.832 1.00 31.93 96 PHE A O 1
ATOM 743 N N . GLU A 1 97 ? 8.005 -3.155 10.057 1.00 33.08 97 GLU A N 1
ATOM 744 C CA . GLU A 1 97 ? 8.487 -3.731 11.321 1.00 32.87 97 GLU A CA 1
ATOM 745 C C . GLU A 1 97 ? 8.522 -5.254 11.290 1.00 32.77 97 GLU A C 1
ATOM 746 O O . GLU A 1 97 ? 9.503 -5.862 11.714 1.00 32.52 97 GLU A O 1
ATOM 752 N N . TYR A 1 98 ? 7.446 -5.861 10.784 1.00 31.85 98 TYR A N 1
ATOM 753 C CA . TYR A 1 98 ? 7.377 -7.307 10.613 1.00 31.27 98 TYR A CA 1
ATOM 754 C C . TYR A 1 98 ? 8.485 -7.823 9.672 1.00 31.14 98 TYR A C 1
ATOM 755 O O . TYR A 1 98 ? 9.162 -8.793 9.969 1.00 30.52 98 TYR A O 1
ATOM 764 N N . GLU A 1 99 ? 8.666 -7.151 8.542 1.00 32.45 99 GLU A N 1
ATOM 765 C CA . GLU A 1 99 ? 9.648 -7.589 7.557 1.00 34.35 99 GLU A CA 1
ATOM 766 C C . GLU A 1 99 ? 11.065 -7.412 8.085 1.00 35.52 99 GLU A C 1
ATOM 767 O O . GLU A 1 99 ? 11.947 -8.214 7.774 1.00 35.31 99 GLU A O 1
ATOM 773 N N . LEU A 1 100 ? 11.273 -6.383 8.910 1.00 36.64 100 LEU A N 1
ATOM 774 C CA . LEU A 1 100 ? 12.564 -6.203 9.583 1.00 38.63 100 LEU A CA 1
ATOM 775 C C . LEU A 1 100 ? 12.865 -7.384 10.529 1.00 39.46 100 LEU A C 1
ATOM 776 O O . LEU A 1 100 ? 13.958 -7.938 10.501 1.00 39.64 100 LEU A O 1
ATOM 781 N N . GLN A 1 101 ? 11.884 -7.790 11.330 1.00 41.04 101 GLN A N 1
ATOM 782 C CA . GLN A 1 101 ? 12.041 -8.938 12.227 1.00 42.59 101 GLN A CA 1
ATOM 783 C C . GLN A 1 101 ? 12.245 -10.253 11.473 1.00 44.07 101 GLN A C 1
ATOM 784 O O . GLN A 1 101 ? 12.983 -11.124 11.929 1.00 44.13 101 GLN A O 1
ATOM 786 N N . MET A 1 102 ? 11.591 -10.396 10.319 1.00 45.86 102 MET A N 1
ATOM 787 C CA . MET A 1 102 ? 11.739 -11.604 9.508 1.00 47.81 102 MET A CA 1
ATOM 788 C C . MET A 1 102 ? 13.139 -11.730 8.926 1.00 49.28 102 MET A C 1
ATOM 789 O O . MET A 1 102 ? 13.689 -12.826 8.890 1.00 49.47 102 MET A O 1
ATOM 794 N N . GLY A 1 103 ? 13.708 -10.604 8.489 1.00 51.27 103 GLY A N 1
ATOM 795 C CA . GLY A 1 103 ? 15.078 -10.567 7.968 1.00 53.96 103 GLY A CA 1
ATOM 796 C C . GLY A 1 103 ? 16.084 -11.097 8.985 1.00 56.07 103 GLY A C 1
ATOM 797 O O . GLY A 1 103 ? 16.880 -12.005 8.682 1.00 56.23 103 GLY A O 1
ATOM 798 N N . TYR A 1 104 ? 16.036 -10.539 10.197 1.00 57.74 104 TYR A N 1
ATOM 799 C CA . TYR A 1 104 ? 16.927 -10.951 11.281 1.00 59.79 104 TYR A CA 1
ATOM 800 C C . TYR A 1 104 ? 16.879 -12.462 11.501 1.00 60.54 104 TYR A C 1
ATOM 801 O O . TYR A 1 104 ? 17.924 -13.137 11.487 1.00 60.51 104 TYR A O 1
ATOM 810 N N . ALA A 1 105 ? 15.662 -12.980 11.675 1.00 61.21 105 ALA A N 1
ATOM 811 C CA . ALA A 1 105 ? 15.414 -14.417 11.747 1.00 61.96 105 ALA A CA 1
ATOM 812 C C . ALA A 1 105 ? 16.056 -15.179 10.577 1.00 62.45 105 ALA A C 1
ATOM 813 O O . ALA A 1 105 ? 16.761 -16.175 10.788 1.00 62.21 105 ALA A O 1
ATOM 815 N N . ASN A 1 106 ? 15.840 -14.677 9.358 1.00 63.09 106 ASN A N 1
ATOM 816 C CA . ASN A 1 106 ? 16.199 -15.388 8.125 1.00 63.91 106 ASN A CA 1
ATOM 817 C C . ASN A 1 106 ? 17.692 -15.604 7.830 1.00 64.72 106 ASN A C 1
ATOM 818 O O . ASN A 1 106 ? 18.056 -15.924 6.692 1.00 64.72 106 ASN A O 1
ATOM 823 N N . LYS A 1 107 ? 18.545 -15.433 8.845 1.00 65.62 107 LYS A N 1
ATOM 824 C CA . LYS A 1 107 ? 19.974 -15.772 8.719 1.00 66.50 107 LYS A CA 1
ATOM 825 C C . LYS A 1 107 ? 20.663 -16.208 10.031 1.00 66.72 107 LYS A C 1
ATOM 826 O O . LYS A 1 107 ? 21.628 -16.991 10.003 1.00 66.88 107 LYS A O 1
ATOM 832 N N . SER A 1 108 ? 20.163 -15.719 11.168 1.00 66.89 108 SER A N 1
ATOM 833 C CA . SER A 1 108 ? 20.750 -16.042 12.478 1.00 66.77 108 SER A CA 1
ATOM 834 C C . SER A 1 108 ? 19.814 -16.878 13.357 1.00 66.52 108 SER A C 1
ATOM 835 O O . SER A 1 108 ? 20.272 -17.666 14.205 1.00 66.61 108 SER A O 1
ATOM 838 N N . LEU A 1 109 ? 18.508 -16.690 13.160 1.00 65.69 109 LEU A N 1
ATOM 839 C CA . LEU A 1 109 ? 17.493 -17.486 13.856 1.00 64.79 109 LEU A CA 1
ATOM 840 C C . LEU A 1 109 ? 17.064 -18.663 12.976 1.00 64.02 109 LEU A C 1
ATOM 841 O O . LEU A 1 109 ? 17.913 -19.280 12.322 1.00 64.05 109 LEU A O 1
ATOM 846 N N . ASN A 1 110 ? 15.765 -18.970 12.971 1.00 62.73 110 ASN A N 1
ATOM 847 C CA . ASN A 1 110 ? 15.193 -20.055 12.154 1.00 61.63 110 ASN A CA 1
ATOM 848 C C . ASN A 1 110 ? 15.751 -20.178 10.708 1.00 60.49 110 ASN A C 1
ATOM 849 O O . ASN A 1 110 ? 16.466 -21.145 10.399 1.00 60.56 110 ASN A O 1
ATOM 854 N N . HIS A 1 111 ? 15.407 -19.209 9.844 1.00 58.38 111 HIS A N 1
ATOM 855 C CA . HIS A 1 111 ? 15.884 -19.121 8.443 1.00 55.99 111 HIS A CA 1
ATOM 856 C C . HIS A 1 111 ? 14.749 -19.208 7.430 1.00 53.81 111 HIS A C 1
ATOM 857 O O . HIS A 1 111 ? 13.634 -19.607 7.780 1.00 54.46 111 HIS A O 1
ATOM 864 N N . GLU A 1 112 ? 15.041 -18.816 6.185 1.00 50.30 112 GLU A N 1
ATOM 865 C CA . GLU A 1 112 ? 14.181 -19.065 5.011 1.00 46.35 112 GLU A CA 1
ATOM 866 C C 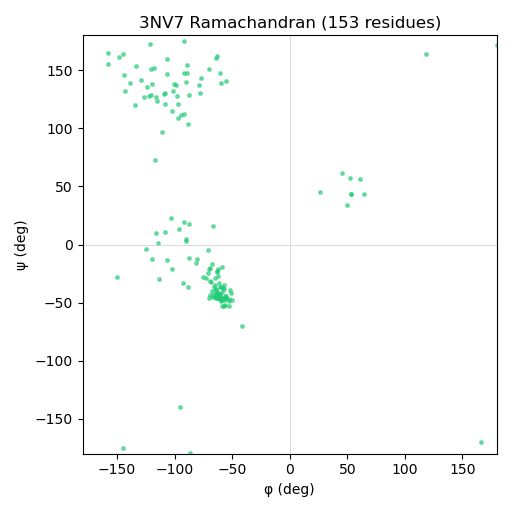. GLU A 1 112 ? 12.673 -19.236 5.279 1.00 42.41 112 GLU A C 1
ATOM 867 O O . GLU A 1 112 ? 12.040 -20.139 4.728 1.00 42.53 112 GLU A O 1
ATOM 873 N N . LEU A 1 113 ? 12.102 -18.362 6.103 1.00 37.71 113 LEU A N 1
ATOM 874 C CA . LEU A 1 113 ? 10.651 -18.353 6.324 1.00 33.23 113 LEU A CA 1
ATOM 875 C C . LEU A 1 113 ? 9.963 -17.495 5.285 1.00 30.33 113 LEU A C 1
ATOM 876 O O . LEU A 1 113 ? 10.325 -16.333 5.110 1.00 31.00 113 LEU A O 1
ATOM 881 N N . GLU A 1 114 ? 8.950 -18.054 4.632 1.00 26.05 114 GLU A N 1
ATOM 882 C CA . GLU A 1 114 ? 8.143 -17.311 3.680 1.00 23.85 114 GLU A CA 1
ATOM 883 C C . GLU A 1 114 ? 6.941 -16.711 4.389 1.00 22.14 114 GLU A C 1
ATOM 884 O O . GLU A 1 114 ? 6.444 -17.302 5.346 1.00 21.32 114 GLU A O 1
ATOM 890 N N . THR A 1 115 ? 6.487 -15.540 3.937 1.00 20.24 115 THR A N 1
ATOM 891 C CA . THR A 1 115 ? 5.194 -15.007 4.391 1.00 19.80 115 THR A CA 1
ATOM 892 C C . THR A 1 115 ? 4.207 -14.906 3.225 1.00 18.87 115 THR A C 1
ATOM 893 O O . THR A 1 115 ? 4.523 -14.305 2.174 1.00 19.85 115 THR A O 1
ATOM 897 N N . LEU A 1 116 ? 3.020 -15.483 3.392 1.00 17.34 116 LEU A N 1
ATOM 898 C CA . LEU A 1 116 ? 1.948 -15.332 2.408 1.00 17.63 116 LEU A CA 1
ATOM 899 C C . LEU A 1 116 ? 1.010 -14.243 2.888 1.00 17.55 116 LEU A C 1
ATOM 900 O O . LEU A 1 116 ? 0.526 -14.311 4.045 1.00 18.01 116 LEU A O 1
ATOM 905 N N . TYR A 1 117 ? 0.743 -13.262 2.012 1.00 16.25 117 TYR A N 1
ATOM 906 C CA . TYR A 1 117 ? -0.168 -12.169 2.335 1.00 17.44 117 TYR A CA 1
ATOM 907 C C . TYR A 1 117 ? -1.550 -12.342 1.750 1.00 17.49 117 TYR A C 1
ATOM 908 O O . TYR A 1 117 ? -1.717 -12.756 0.579 1.00 17.85 117 TYR A O 1
ATOM 917 N N . PHE A 1 118 ? -2.532 -12.011 2.582 1.00 17.42 118 PHE A N 1
ATOM 918 C CA . PHE A 1 118 ? -3.955 -12.094 2.220 1.00 17.56 118 PHE A CA 1
ATOM 919 C C . PHE A 1 118 ? -4.536 -10.708 2.230 1.00 18.23 118 PHE A C 1
ATOM 920 O O . PHE A 1 118 ? -4.478 -9.994 3.245 1.00 16.96 118 PHE A O 1
ATOM 928 N N . MET A 1 119 ? -5.110 -10.330 1.091 1.00 18.45 119 MET A N 1
ATOM 929 C CA . MET A 1 119 ? -5.760 -9.034 0.960 1.00 20.67 119 MET A CA 1
ATOM 930 C C . MET A 1 119 ? -7.125 -9.088 1.627 1.00 21.76 119 MET A C 1
ATOM 931 O O . MET A 1 119 ? -7.911 -10.019 1.364 1.00 22.13 119 MET A O 1
ATOM 936 N N . PRO A 1 120 ? -7.419 -8.104 2.488 1.00 22.29 120 PRO A N 1
ATOM 937 C CA . PRO A 1 120 ? -8.713 -8.119 3.192 1.00 24.85 120 PRO A CA 1
ATOM 938 C C . PRO A 1 120 ? -9.858 -7.845 2.263 1.00 27.27 120 PRO A C 1
ATOM 939 O O . PRO A 1 120 ? -9.676 -7.126 1.267 1.00 27.64 120 PRO A O 1
ATOM 943 N N . THR A 1 121 ? -11.027 -8.408 2.613 1.00 30.44 121 THR A N 1
ATOM 944 C CA . THR A 1 121 ? -12.263 -8.133 1.904 1.00 33.03 121 THR A CA 1
ATOM 945 C C . THR A 1 121 ? -12.534 -6.641 2.100 1.00 33.87 121 THR A C 1
ATOM 946 O O . THR A 1 121 ? -11.918 -6.007 2.973 1.00 35.10 121 THR A O 1
ATOM 950 N N . LEU A 1 122 ? -13.398 -6.053 1.277 1.00 34.63 122 LEU A N 1
ATOM 951 C CA . LEU A 1 122 ? -13.656 -4.594 1.407 1.00 34.91 122 LEU A CA 1
ATOM 952 C C . LEU A 1 122 ? -14.248 -4.238 2.786 1.00 34.59 122 LEU A C 1
ATOM 953 O O . LEU A 1 122 ? -13.838 -3.279 3.441 1.00 34.42 122 LEU A O 1
ATOM 958 N N . GLN A 1 123 ? -15.183 -5.057 3.239 1.00 34.49 123 GLN A N 1
ATOM 959 C CA . GLN A 1 123 ? -15.768 -4.897 4.561 1.00 34.16 123 GLN A CA 1
ATOM 960 C C . GLN A 1 123 ? -14.657 -4.896 5.640 1.00 32.57 123 GLN A C 1
ATOM 961 O O . GLN A 1 123 ? -14.620 -4.034 6.551 1.00 31.77 123 GLN A O 1
ATOM 967 N N . ASN A 1 124 ? -13.743 -5.854 5.509 1.00 29.53 124 ASN A N 1
ATOM 968 C CA . ASN A 1 124 ? -12.823 -6.150 6.597 1.00 27.60 124 ASN A CA 1
ATOM 969 C C . ASN A 1 124 ? -11.639 -5.220 6.663 1.00 26.65 124 ASN A C 1
ATOM 970 O O . ASN A 1 124 ? -10.985 -5.135 7.691 1.00 25.35 124 ASN A O 1
ATOM 975 N N . ALA A 1 125 ? -11.386 -4.475 5.588 1.00 26.45 125 ALA A N 1
ATOM 976 C CA . ALA A 1 125 ? -10.281 -3.534 5.617 1.00 26.72 125 ALA A CA 1
ATOM 977 C C . ALA A 1 125 ? -10.493 -2.473 6.706 1.00 26.52 125 ALA A C 1
ATOM 978 O O . ALA A 1 125 ? -9.543 -2.000 7.342 1.00 26.87 125 ALA A O 1
ATOM 980 N N . PHE A 1 126 ? -11.759 -2.122 6.941 1.00 25.78 126 PHE A N 1
ATOM 981 C CA . PHE A 1 126 ? -12.085 -1.148 7.955 1.00 26.53 126 PHE A CA 1
ATOM 982 C C . PHE A 1 126 ? -12.287 -1.724 9.351 1.00 26.14 126 PHE A C 1
ATOM 983 O O . PHE A 1 126 ? -12.844 -1.058 10.232 1.00 25.47 126 PHE A O 1
ATOM 991 N N . ILE A 1 127 ? -11.790 -2.943 9.555 1.00 25.42 127 ILE A N 1
ATOM 992 C CA . ILE A 1 127 ? -11.872 -3.595 10.858 1.00 25.57 127 ILE A CA 1
ATOM 993 C C . ILE A 1 127 ? -10.445 -3.888 11.312 1.00 25.81 127 ILE A C 1
ATOM 994 O O . ILE A 1 127 ? -9.641 -4.431 10.545 1.00 26.54 127 ILE A O 1
ATOM 999 N N . SER A 1 128 ? -10.118 -3.474 12.529 1.00 25.34 128 SER A N 1
ATOM 1000 C CA . SER A 1 128 ? -8.884 -3.912 13.167 1.00 25.12 128 SER A CA 1
ATOM 1001 C C . SER A 1 128 ? -9.165 -4.061 14.649 1.00 24.65 128 SER A C 1
ATOM 1002 O O . SER A 1 128 ? -10.137 -3.513 15.152 1.00 24.68 128 SER A O 1
ATOM 1005 N N . SER A 1 129 ? -8.287 -4.753 15.367 1.00 24.47 129 SER A N 1
ATOM 1006 C CA . SER A 1 129 ? -8.443 -4.853 16.818 1.00 23.83 129 SER A CA 1
ATOM 1007 C C . SER A 1 129 ? -8.439 -3.464 17.483 1.00 24.20 129 SER A C 1
ATOM 1008 O O . SER A 1 129 ? -9.217 -3.198 18.407 1.00 24.47 129 SER A O 1
ATOM 1011 N N . SER A 1 130 ? -7.559 -2.590 17.011 1.00 24.34 130 SER A N 1
ATOM 1012 C CA . SER A 1 130 ? -7.476 -1.238 17.528 1.00 25.56 130 SER A CA 1
ATOM 1013 C C . SER A 1 130 ? -8.793 -0.477 17.355 1.00 26.17 130 SER A C 1
ATOM 1014 O O . SER A 1 130 ? -9.287 0.151 18.302 1.00 25.61 130 SER A O 1
ATOM 1017 N N . ILE A 1 131 ? -9.349 -0.540 16.141 1.00 26.52 131 ILE A N 1
ATOM 1018 C CA . ILE A 1 131 ? -10.674 0.022 15.833 1.00 26.53 131 ILE A CA 1
ATOM 1019 C C . ILE A 1 131 ? -11.760 -0.554 16.767 1.00 26.82 131 ILE A C 1
ATOM 1020 O O . ILE A 1 131 ? -12.592 0.198 17.297 1.00 26.65 131 ILE A O 1
ATOM 1025 N N . VAL A 1 132 ? -11.737 -1.875 16.982 1.00 26.00 132 VAL A N 1
ATOM 1026 C CA . VAL A 1 132 ? -12.705 -2.518 17.882 1.00 26.07 132 VAL A CA 1
ATOM 1027 C C . VAL A 1 132 ? -12.545 -2.051 19.328 1.00 26.00 132 VAL A C 1
ATOM 1028 O O . VAL A 1 132 ? -13.542 -1.746 19.977 1.00 27.33 132 VAL A O 1
ATOM 1032 N N . ARG A 1 133 ? -11.305 -1.960 19.810 1.00 27.19 133 ARG A N 1
ATOM 1033 C CA . ARG A 1 133 ? -11.013 -1.497 21.170 1.00 27.53 133 ARG A CA 1
ATOM 1034 C C . ARG A 1 133 ? -11.500 -0.068 21.396 1.00 29.46 133 ARG A C 1
ATOM 1035 O O . ARG A 1 133 ? -12.095 0.2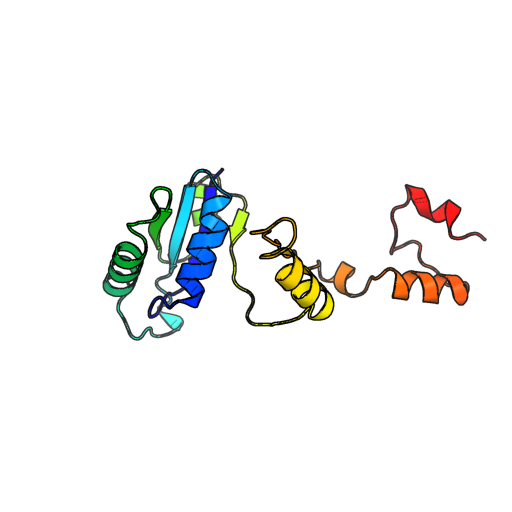41 22.440 1.00 29.68 133 ARG A O 1
ATOM 1043 N N . SER A 1 134 ? -11.271 0.789 20.406 1.00 29.96 134 SER A N 1
ATOM 1044 C CA . SER A 1 134 ? -11.742 2.170 20.460 1.00 32.89 134 SER A CA 1
ATOM 1045 C C . SER A 1 134 ? -13.262 2.252 20.588 1.00 33.16 134 SER A C 1
ATOM 1046 O O . SER A 1 134 ? -13.761 3.000 21.432 1.00 34.03 134 SER A O 1
ATOM 1049 N N . ILE A 1 135 ? -13.979 1.498 19.755 1.00 33.78 135 ILE A N 1
ATOM 1050 C CA . ILE A 1 135 ? -15.442 1.374 19.835 1.00 35.01 135 ILE A CA 1
ATOM 1051 C C . ILE A 1 135 ? -15.893 0.872 21.227 1.00 36.65 135 ILE A C 1
ATOM 1052 O O . ILE A 1 135 ? -16.783 1.458 21.847 1.00 37.28 135 ILE A O 1
ATOM 1057 N N . ILE A 1 136 ? -15.251 -0.185 21.720 1.00 38.06 136 ILE A N 1
ATOM 1058 C CA . ILE A 1 136 ? -15.529 -0.700 23.067 1.00 39.97 136 ILE A CA 1
ATOM 1059 C C . ILE A 1 136 ? -15.417 0.418 24.110 1.00 41.03 136 ILE A C 1
ATOM 1060 O O . ILE A 1 136 ? -16.315 0.588 24.942 1.00 41.46 136 ILE A O 1
ATOM 1065 N N . ALA A 1 137 ? -14.323 1.177 24.048 1.00 42.16 137 ALA A N 1
ATOM 1066 C CA . ALA A 1 137 ? -14.028 2.236 25.015 1.00 43.83 137 ALA A CA 1
ATOM 1067 C C . ALA A 1 137 ? -15.092 3.330 25.036 1.00 44.88 137 ALA A C 1
ATOM 1068 O O . ALA A 1 137 ? -15.405 3.876 26.096 1.00 45.71 137 ALA A O 1
ATOM 1070 N N . HIS A 1 138 ? -15.640 3.643 23.866 1.00 45.92 138 HIS A N 1
ATOM 1071 C CA . HIS A 1 138 ? -16.661 4.670 23.726 1.00 46.85 138 HIS A CA 1
ATOM 1072 C C . HIS A 1 138 ? -18.062 4.068 23.842 1.00 47.13 138 HIS A C 1
ATOM 1073 O O . HIS A 1 138 ? -19.048 4.678 23.408 1.00 47.67 138 HIS A O 1
ATOM 1080 N N . LYS A 1 139 ? -18.139 2.871 24.432 1.00 46.80 139 LYS A N 1
ATOM 1081 C CA . LYS A 1 139 ? -19.405 2.126 24.607 1.00 46.57 139 LYS A CA 1
ATOM 1082 C C . LYS A 1 139 ? -20.234 2.012 23.309 1.00 45.48 139 LYS A C 1
ATOM 1083 O O . LYS A 1 139 ? -21.476 2.017 23.349 1.00 45.99 139 LYS A O 1
ATOM 1089 N N . GLY A 1 140 ? -19.548 1.909 22.168 1.00 43.64 140 GLY A N 1
ATOM 1090 C CA . GLY A 1 140 ? -20.213 1.801 20.863 1.00 40.93 140 GLY A CA 1
ATOM 1091 C C . GLY A 1 140 ? -20.570 0.376 20.479 1.00 39.58 140 GLY A C 1
ATOM 1092 O O . GLY A 1 140 ? -20.304 -0.571 21.233 1.00 38.94 140 GLY A O 1
ATOM 1093 N N . ASP A 1 141 ? -21.167 0.228 19.297 1.00 38.07 141 ASP A N 1
ATOM 1094 C CA . ASP A 1 141 ? -21.595 -1.074 18.786 1.00 36.36 141 ASP A CA 1
ATOM 1095 C C . ASP A 1 141 ? -20.486 -1.729 17.933 1.00 35.18 141 ASP A C 1
ATOM 1096 O O . ASP A 1 141 ? -20.149 -1.238 16.843 1.00 34.64 141 ASP A O 1
ATOM 1101 N N . ALA A 1 142 ? -19.915 -2.827 18.441 1.00 33.50 142 ALA A N 1
ATOM 1102 C CA . ALA A 1 142 ? -18.917 -3.596 17.697 1.00 31.71 142 ALA A CA 1
ATOM 1103 C C . ALA A 1 142 ? -19.479 -4.939 17.210 1.00 30.58 142 ALA A C 1
ATOM 1104 O O . ALA A 1 142 ? -18.731 -5.775 16.714 1.00 28.37 142 ALA A O 1
ATOM 1106 N N . SER A 1 143 ? -20.801 -5.128 17.311 1.00 29.87 143 SER A N 1
ATOM 1107 C CA . SER A 1 143 ? -21.397 -6.451 17.044 1.00 30.04 143 SER A CA 1
ATOM 1108 C C . SER A 1 143 ? -21.219 -6.934 15.607 1.00 29.88 143 SER A C 1
ATOM 1109 O O . SER A 1 143 ? -21.281 -8.134 15.340 1.00 29.95 143 SER A O 1
ATOM 1112 N N . HIS A 1 144 ? -21.026 -5.998 14.683 1.00 29.37 144 HIS A N 1
ATOM 1113 C CA . HIS A 1 144 ? -20.855 -6.360 13.295 1.00 29.30 144 HIS A CA 1
ATOM 1114 C C . HIS A 1 144 ? -19.396 -6.612 12.904 1.00 28.20 144 HIS A C 1
ATOM 1115 O O . HIS A 1 144 ? -19.113 -6.875 11.752 1.00 28.12 144 HIS A O 1
ATOM 1122 N N . LEU A 1 145 ? -18.489 -6.560 13.880 1.00 27.46 145 LEU A N 1
ATOM 1123 C CA . LEU A 1 145 ? -17.036 -6.496 13.616 1.00 25.36 145 LEU A CA 1
ATOM 1124 C C . LEU A 1 145 ? -16.256 -7.688 14.200 1.00 24.89 145 LEU A C 1
ATOM 1125 O O . LEU A 1 145 ? -15.084 -7.892 13.884 1.00 22.41 145 LEU A O 1
ATOM 1130 N N . VAL A 1 146 ? -16.924 -8.458 15.064 1.00 23.66 146 VAL A N 1
ATOM 1131 C CA . VAL A 1 146 ? -16.280 -9.561 15.787 1.00 22.57 146 VAL A CA 1
ATOM 1132 C C . VAL A 1 146 ? -17.156 -10.810 15.733 1.00 22.92 146 VAL A C 1
ATOM 1133 O O . VAL A 1 146 ? -18.397 -10.688 15.578 1.00 23.62 146 VAL A O 1
ATOM 1137 N N . PRO A 1 147 ? -16.529 -12.012 15.833 1.00 22.64 147 PRO A N 1
ATOM 1138 C CA . PRO A 1 147 ? -17.266 -13.279 15.829 1.00 23.15 147 PRO A CA 1
ATOM 1139 C C . PRO A 1 147 ? -18.332 -13.305 16.932 1.00 24.68 147 PRO A C 1
ATOM 1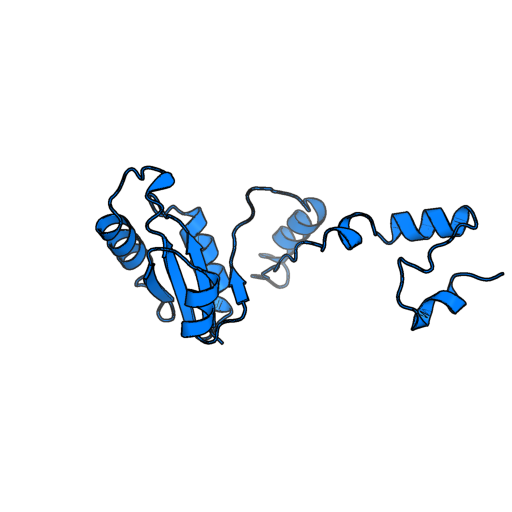140 O O . PRO A 1 147 ? -18.099 -12.791 18.046 1.00 23.76 147 PRO A O 1
ATOM 1144 N N . LYS A 1 148 ? -19.497 -13.879 16.616 1.00 25.10 148 LYS A N 1
ATOM 1145 C CA . LYS A 1 148 ? -20.604 -13.859 17.564 1.00 26.71 148 LYS A CA 1
ATOM 1146 C C . LYS A 1 148 ? -20.285 -14.621 18.838 1.00 26.37 148 LYS A C 1
ATOM 1147 O O . LYS A 1 148 ? -20.856 -14.348 19.891 1.00 27.29 148 LYS A O 1
ATOM 1153 N N . GLU A 1 149 ? -19.340 -15.546 18.745 1.00 26.24 149 GLU A N 1
ATOM 1154 C CA . GLU A 1 149 ? -18.944 -16.386 19.870 1.00 27.09 149 GLU A CA 1
ATOM 1155 C C . GLU A 1 149 ? -18.311 -15.568 20.989 1.00 26.37 149 GLU A C 1
ATOM 1156 O O . GLU A 1 149 ? -18.413 -15.941 22.156 1.00 26.57 149 GLU A O 1
ATOM 1162 N N . ILE A 1 150 ? -17.677 -14.451 20.632 1.00 24.93 150 ILE A N 1
ATOM 1163 C CA . ILE A 1 150 ? -16.970 -13.624 21.611 1.00 25.09 150 ILE A CA 1
ATOM 1164 C C . ILE A 1 150 ? -17.669 -12.312 21.973 1.00 24.10 150 ILE A C 1
ATOM 1165 O O . ILE A 1 150 ? -17.268 -11.665 22.941 1.00 23.26 150 ILE A O 1
ATOM 1170 N N . TYR A 1 151 ? -18.678 -11.892 21.206 1.00 23.87 151 TYR A N 1
ATOM 1171 C CA . TYR A 1 151 ? -19.257 -10.566 21.450 1.00 25.45 151 TYR A CA 1
ATOM 1172 C C . TYR A 1 151 ? -19.754 -10.364 22.887 1.00 24.48 151 TYR A C 1
ATOM 1173 O O . TYR A 1 151 ? -19.458 -9.321 23.485 1.00 24.84 151 TYR A O 1
ATOM 1182 N N . PRO A 1 152 ? -20.499 -11.352 23.454 1.00 24.77 152 PRO A N 1
ATOM 1183 C CA . PRO A 1 152 ? -20.977 -11.259 24.838 1.00 24.72 152 PRO A CA 1
ATOM 1184 C C . PRO A 1 152 ? -19.863 -11.120 25.878 1.00 24.66 152 PRO A C 1
ATOM 1185 O O . PRO A 1 152 ? -20.126 -10.721 27.029 1.00 24.98 152 PRO A O 1
ATOM 1189 N N . LEU A 1 153 ? -18.640 -11.492 25.502 1.00 23.13 153 LEU A N 1
ATOM 1190 C CA . LEU A 1 153 ? -17.517 -11.429 26.423 1.00 24.05 153 LEU A CA 1
ATOM 1191 C C . LEU A 1 153 ? -16.820 -10.072 26.421 1.00 25.84 153 LEU A C 1
ATOM 1192 O O . LEU A 1 153 ? -15.975 -9.802 27.283 1.00 26.30 153 LEU A O 1
ATOM 1197 N N . ILE A 1 154 ? -17.152 -9.228 25.450 1.00 26.67 154 ILE A N 1
ATOM 1198 C CA . ILE A 1 154 ? -16.440 -7.955 25.276 1.00 28.33 154 ILE A CA 1
ATOM 1199 C C . ILE A 1 154 ? -17.378 -6.736 25.273 1.00 29.72 154 ILE A C 1
ATOM 1200 O O . ILE A 1 154 ? -16.921 -5.578 25.243 1.00 29.80 154 ILE A O 1
ATOM 1205 N N . SER A 1 155 ? -18.680 -6.997 25.348 1.00 31.48 155 SER A N 1
ATOM 1206 C CA . SER A 1 155 ? -19.697 -5.948 25.291 1.00 34.41 155 SER A CA 1
ATOM 1207 C C . SER A 1 155 ? -21.021 -6.386 25.925 1.00 35.96 155 SER A C 1
ATOM 1208 O O . SER A 1 155 ? -21.332 -7.578 26.000 1.00 35.62 155 SER A O 1
ATOM 1211 N N . LYS A 1 156 ? -21.803 -5.411 26.376 1.00 38.02 156 LYS A N 1
ATOM 1212 C CA . LYS A 1 156 ? -23.073 -5.680 27.059 1.00 40.07 156 LYS A CA 1
ATOM 1213 C C . LYS A 1 156 ? -24.013 -4.484 27.000 1.00 41.62 156 LYS A C 1
ATOM 1214 O O . LYS A 1 156 ? -23.573 -3.362 26.697 1.00 42.03 156 LYS A O 1
ATOM 1220 N N . ALA A 1 157 ? -25.289 -4.739 27.315 1.00 42.95 157 ALA A N 1
ATOM 1221 C CA . ALA A 1 157 ? -26.354 -3.719 27.402 1.00 44.05 157 ALA A CA 1
ATOM 1222 C C . ALA A 1 157 ? -26.465 -2.804 26.173 1.00 44.93 157 ALA A C 1
ATOM 1223 O O . ALA A 1 157 ? -26.154 -3.206 25.039 1.00 46.26 157 ALA A O 1
#

Foldseek 3Di:
DEEEEEDQPLPPDVLNVVQCVVVLVPDQAYEYEHEQPVVVVRPDGSVVRQVVVCVVCVVSPRYDYYYDHDDVVVVCVVVVHDHYTDDDPDDDPVVVVVVVVVCQPPNVHDDDDDDDDDDPVQVPADVVNLVVCLVVLHDCCVRDDPVCDVVRHDD

Organism: Helicobacter pylori (strain ATCC 700392 / 26695) (NCBI:txid85962)

Radius of gyration: 21.03 Å; Cα contacts (8 Å, |Δi|>4): 165; chains: 1; bounding box: 47×34×56 Å

InterPro domains:
  IPR001980 Phosphopantetheine adenylyltransferase [MF_00151] (3-157)
  IPR001980 Phosphopantetheine adenylyltransferase [PR01020] (3-21)
  IPR001980 Phosphopantetheine adenylyltransferase [PR01020] (21-42)
  IPR001980 Phosphopantetheine adenylyltransferase [PR01020] (50-74)
  IPR001980 Phosphopantetheine adenylyltransferase [PR01020] (86-102)
  IPR001980 Phosphopantetheine adenylyltransferase [PR01020] (113-135)
  IPR001980 Phosphopantetheine adenylyltransferase [TIGR01510] (5-155)
  IPR001980 Phosphopantetheine adenylyltransferase [cd02163] (4-156)
  IPR004821 Cytidyltransferase-like domain [PF01467] (6-134)
  IPR004821 Cytidyltransferase-like domain [TIGR00125] (4-62)
  IPR014729 Rossmann-like alpha/beta/alpha sandwich fold [G3DSA:3.40.50.620] (1-157)

Sequence (155 aa):
KVGIYPGTFDPVTNGHIDIIHRSSELFEKLIVAVAHSSAKNPMFSLDERLKMIQLATKSFKNVECVAFEGLLAYLAKEYHCKVLVRGLRVVSDFEYELQMGYANKSLNHELETLYFMPTLQNAFISSSIVRSIIAHKGDASHLVPKEIYPLISKA

Solvent-accessible surface area: 11719 Å² total; per-residue (Å²): 152,20,0,0,10,20,22,16,6,46,59,29,68,136,42,46,42,63,35,0,88,112,8,8,128,80,18,145,78,0,0,0,0,0,21,60,22,62,98,140,125,34,151,58,69,39,86,81,2,30,118,49,0,65,124,48,5,138,79,36,180,48,22,78,12,23,43,26,124,37,139,52,79,148,28,12,143,130,56,164,6,203,55,87,20,208,27,94,233,90,119,64,62,135,152,82,72,113,52,45,43,149,7,40,170,93,118,108,68,162,80,73,34,102,106,175,157,70,84,164,150,72,61,167,45,47,82,66,72,14,151,60,45,58,78,149,170,33,98,0,49,161,49,25,82,167,121,67,46,96,144,62,32,168,153

B-factor: mean 31.26, std 12.65, range [16.25, 122.82]

S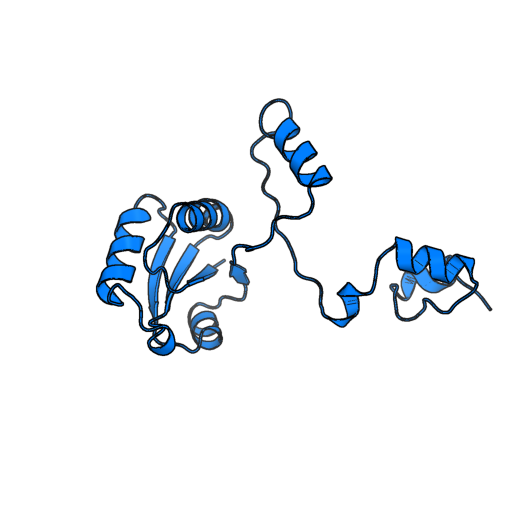econdary structure (DSSP, 8-state):
-EEEEEE--TT--HHHHHHHHHHHTTSSEEEEEEE--GGG--SS-HHHHHHHHHHHHTTSTTEEEEEE-S-HHHHHHHTT---B----S----HHHHHHHHHHHHHSS--------PPPHHHHT--HHHHHHHHHTT---TTTS-TTTHHHH---